Protein AF-G1P678-F1 (afdb_monomer)

Sequence (84 aa):
ECSKRANNGKFTLRDLLVVPMQRVLKYHLLLQELVKHTTDPTEKANLKLALDAMKDLAQYVNEVKRDNETLREIRQFQLSIENL

Mean predicted aligned error: 9.05 Å

Structure (mmCIF, N/CA/C/O backbone):
data_AF-G1P678-F1
#
_entry.id   AF-G1P678-F1
#
loop_
_atom_site.group_PDB
_atom_site.id
_atom_site.type_symbol
_atom_site.label_atom_id
_atom_site.label_alt_id
_atom_site.label_comp_id
_atom_site.label_asym_id
_atom_site.label_entity_id
_atom_site.label_seq_id
_atom_site.pdbx_PDB_ins_code
_atom_site.Cartn_x
_atom_site.Cartn_y
_atom_site.Cartn_z
_atom_site.occupancy
_atom_site.B_iso_or_equiv
_atom_site.auth_seq_id
_atom_site.auth_comp_id
_atom_site.auth_asym_id
_atom_site.auth_atom_id
_atom_site.pdbx_PDB_model_num
ATOM 1 N N . GLU A 1 1 ? -2.344 -28.183 -15.296 1.00 54.44 1 GLU A N 1
ATOM 2 C CA . GLU A 1 1 ? -2.613 -29.073 -14.140 1.00 54.44 1 GLU A CA 1
ATOM 3 C C . GLU A 1 1 ? -2.476 -28.407 -12.767 1.00 54.44 1 GLU A C 1
ATOM 5 O O . GLU A 1 1 ? -3.344 -28.636 -11.932 1.00 54.44 1 GLU A O 1
ATOM 10 N N . CYS A 1 2 ? -1.481 -27.542 -12.515 1.00 57.78 2 CYS A N 1
ATOM 11 C CA . CYS A 1 2 ? -1.269 -26.943 -11.181 1.00 57.78 2 CYS A CA 1
ATOM 12 C C . CYS A 1 2 ? -2.448 -26.108 -10.624 1.00 57.78 2 CYS A C 1
ATOM 14 O O . CYS A 1 2 ? -2.778 -26.240 -9.451 1.00 57.78 2 CYS A O 1
ATOM 16 N N . SER A 1 3 ? -3.143 -25.310 -11.447 1.00 55.38 3 SER A N 1
ATOM 17 C CA . SER A 1 3 ? -4.292 -24.482 -11.001 1.00 55.38 3 SER A CA 1
ATOM 18 C C . SER A 1 3 ? -5.500 -25.308 -10.511 1.00 55.38 3 SER A C 1
ATOM 20 O O . SER A 1 3 ? -6.185 -24.907 -9.568 1.00 55.38 3 SER A O 1
ATOM 22 N N . LYS A 1 4 ? -5.734 -26.501 -11.084 1.00 57.56 4 LYS A N 1
ATOM 23 C CA . LYS A 1 4 ? -6.828 -27.396 -10.664 1.00 57.56 4 LYS A CA 1
ATOM 24 C C . LYS A 1 4 ? -6.551 -28.060 -9.313 1.00 57.56 4 LYS A C 1
ATOM 26 O O . LYS A 1 4 ? -7.479 -28.206 -8.529 1.00 57.56 4 LYS A O 1
ATOM 31 N N . ARG A 1 5 ? -5.291 -28.417 -9.031 1.00 62.19 5 ARG A N 1
ATOM 32 C CA . ARG A 1 5 ? -4.879 -29.047 -7.762 1.00 62.19 5 ARG A CA 1
ATOM 33 C C . ARG A 1 5 ? -4.818 -28.068 -6.588 1.00 62.19 5 ARG A C 1
ATOM 35 O O . ARG A 1 5 ? -5.105 -28.468 -5.470 1.00 62.19 5 ARG A O 1
ATOM 42 N N . ALA A 1 6 ? -4.449 -26.810 -6.832 1.00 62.38 6 ALA A N 1
ATOM 43 C CA . ALA A 1 6 ? -4.230 -25.838 -5.759 1.00 62.38 6 ALA A CA 1
ATOM 44 C C . ALA A 1 6 ? -5.489 -25.057 -5.336 1.00 62.38 6 ALA A C 1
ATOM 46 O O . ALA A 1 6 ? -5.535 -24.564 -4.215 1.00 62.38 6 ALA A O 1
ATOM 47 N N . ASN A 1 7 ? -6.487 -24.887 -6.217 1.00 64.81 7 ASN A N 1
ATOM 48 C CA . ASN A 1 7 ? -7.615 -23.985 -5.930 1.00 64.81 7 ASN A CA 1
ATOM 49 C C . ASN A 1 7 ? -8.947 -24.393 -6.594 1.00 64.81 7 ASN A C 1
ATOM 51 O O . ASN A 1 7 ? -9.772 -23.537 -6.921 1.00 64.81 7 ASN A O 1
ATOM 55 N N . ASN A 1 8 ? -9.140 -25.687 -6.887 1.00 66.69 8 ASN A N 1
ATOM 56 C CA . ASN A 1 8 ? -10.314 -26.231 -7.597 1.00 66.69 8 ASN A CA 1
ATOM 57 C C . ASN A 1 8 ? -10.663 -25.511 -8.920 1.00 66.69 8 ASN A C 1
ATOM 59 O O . ASN A 1 8 ? -11.807 -25.542 -9.366 1.00 66.69 8 ASN A O 1
ATOM 63 N N . GLY A 1 9 ? -9.698 -24.838 -9.557 1.00 63.78 9 GLY A N 1
ATOM 64 C CA . GLY A 1 9 ? -9.937 -24.051 -10.770 1.00 63.78 9 GLY A CA 1
ATOM 65 C C . GLY A 1 9 ? -10.778 -22.779 -10.576 1.00 63.78 9 GLY A C 1
ATOM 66 O O . GLY A 1 9 ? -11.174 -22.187 -11.574 1.00 63.78 9 GLY A O 1
ATOM 67 N N . LYS A 1 10 ? -11.040 -22.334 -9.334 1.00 71.31 10 LYS A N 1
ATOM 68 C CA . LYS A 1 10 ? -11.823 -21.111 -9.056 1.00 71.31 10 LYS A CA 1
ATOM 69 C C . LYS A 1 10 ? -11.113 -19.812 -9.442 1.00 71.31 10 LYS A C 1
ATOM 71 O O . LYS A 1 10 ? -11.781 -18.822 -9.708 1.00 71.31 10 LYS A O 1
ATOM 76 N N . PHE A 1 11 ? -9.783 -19.814 -9.455 1.00 71.38 11 PHE A N 1
ATOM 77 C CA . PHE A 1 11 ? -8.967 -18.650 -9.790 1.00 71.38 11 PHE A CA 1
ATOM 78 C C . PHE A 1 11 ? -7.868 -19.056 -10.767 1.00 71.38 11 PHE A C 1
ATOM 80 O O . PHE A 1 11 ? -7.181 -20.069 -10.573 1.00 71.38 11 PHE A O 1
ATOM 87 N N . THR A 1 12 ? -7.701 -18.267 -11.825 1.00 76.56 12 THR A N 1
ATOM 88 C CA . THR A 1 12 ? -6.585 -18.425 -12.755 1.00 76.56 12 THR A CA 1
ATOM 89 C C . THR A 1 12 ? -5.286 -17.967 -12.091 1.00 76.56 12 THR A C 1
ATOM 91 O O . THR A 1 12 ? -5.288 -17.229 -11.105 1.00 76.56 12 THR A O 1
A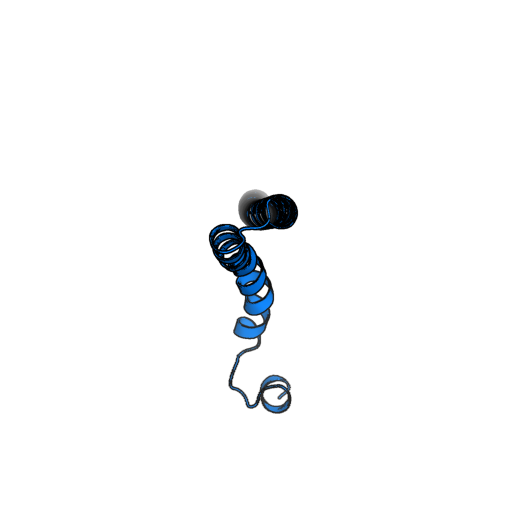TOM 94 N N . LEU A 1 13 ? -4.138 -18.383 -12.636 1.00 68.25 13 LEU A N 1
ATOM 95 C CA . LEU A 1 13 ? -2.837 -17.901 -12.160 1.00 68.25 13 LEU A CA 1
ATOM 96 C C . LEU A 1 13 ? -2.753 -16.369 -12.234 1.00 68.25 13 LEU A C 1
ATOM 98 O O . LEU A 1 13 ? -2.210 -15.741 -11.334 1.00 68.25 13 LEU A O 1
ATOM 102 N N . ARG A 1 14 ? -3.346 -15.774 -13.276 1.00 70.25 14 ARG A N 1
ATOM 103 C CA . ARG A 1 14 ? -3.428 -14.324 -13.427 1.00 70.25 14 ARG A CA 1
ATOM 104 C C . ARG A 1 14 ? -4.171 -13.693 -12.257 1.00 70.25 14 ARG A C 1
ATOM 106 O O . ARG A 1 14 ? -3.640 -12.754 -11.684 1.00 70.25 14 ARG A O 1
ATOM 113 N N . ASP A 1 15 ? -5.318 -14.247 -11.866 1.00 71.06 15 ASP A N 1
ATOM 114 C CA . ASP A 1 15 ? -6.112 -13.748 -10.735 1.00 71.06 15 ASP A CA 1
ATOM 115 C C . ASP A 1 15 ? -5.312 -13.796 -9.431 1.00 71.06 15 ASP A C 1
ATOM 117 O O . ASP A 1 15 ? -5.264 -12.815 -8.694 1.00 71.06 15 ASP A O 1
ATOM 121 N N . LEU A 1 16 ? -4.606 -14.903 -9.185 1.00 68.75 16 LEU A N 1
ATOM 122 C CA . LEU A 1 16 ? -3.760 -15.072 -8.002 1.00 68.75 16 LEU A CA 1
ATOM 123 C C . LEU A 1 16 ? -2.593 -14.078 -7.956 1.00 68.75 16 LEU A C 1
ATOM 125 O O . LEU A 1 16 ? -2.234 -13.619 -6.875 1.00 68.75 16 LEU A O 1
ATOM 129 N N . LEU A 1 17 ? -2.030 -13.708 -9.109 1.00 72.50 17 LEU A N 1
ATOM 130 C CA . LEU A 1 17 ? -0.953 -12.718 -9.198 1.00 72.50 17 LEU A CA 1
ATOM 131 C C . LEU A 1 17 ? -1.436 -11.285 -8.910 1.00 72.50 17 LEU A C 1
ATOM 133 O O . LEU A 1 17 ? -0.630 -10.455 -8.495 1.00 72.50 17 LEU A O 1
ATOM 137 N N . VAL A 1 18 ? -2.733 -10.986 -9.072 1.00 68.94 18 VAL A N 1
ATOM 138 C CA . VAL A 1 18 ? -3.297 -9.661 -8.742 1.00 68.94 18 VAL A CA 1
ATOM 139 C C . VAL A 1 18 ? -3.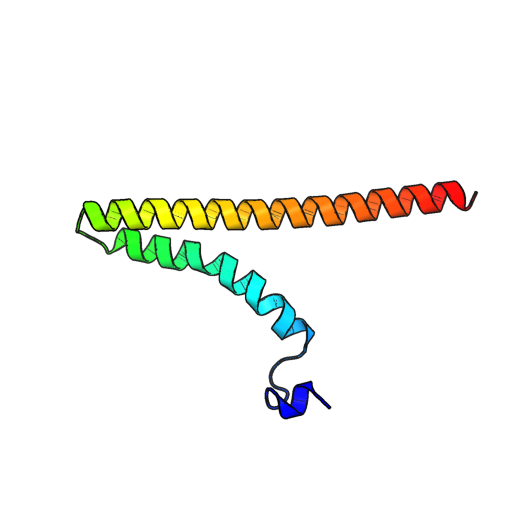672 -9.532 -7.261 1.00 68.94 18 VAL A C 1
ATOM 141 O O . VAL A 1 18 ? -3.709 -8.418 -6.739 1.00 68.94 18 VAL A O 1
ATOM 144 N N . VAL A 1 19 ? -3.928 -10.643 -6.556 1.00 70.81 19 VAL A N 1
ATOM 145 C CA . VAL A 1 19 ? -4.384 -10.647 -5.149 1.00 70.81 19 VAL A CA 1
ATOM 146 C C . VAL A 1 19 ? -3.445 -9.889 -4.194 1.00 70.81 19 VAL A C 1
ATOM 148 O O . VAL A 1 19 ? -3.956 -9.103 -3.393 1.00 70.81 19 VAL A O 1
ATOM 151 N N . PRO A 1 20 ? -2.105 -10.045 -4.245 1.00 69.81 20 PRO A N 1
ATOM 152 C CA . PRO A 1 20 ? -1.202 -9.295 -3.370 1.00 69.81 20 PRO A CA 1
ATOM 153 C C . PRO A 1 20 ? -1.313 -7.780 -3.574 1.00 69.81 20 PRO A C 1
ATOM 155 O O . PRO A 1 20 ? -1.416 -7.036 -2.600 1.00 69.81 20 PRO A O 1
ATOM 158 N N . MET A 1 21 ? -1.394 -7.331 -4.832 1.00 69.69 21 MET A N 1
ATOM 159 C CA . MET A 1 21 ? -1.581 -5.917 -5.175 1.00 69.69 21 MET A CA 1
ATOM 160 C C . MET A 1 21 ? -2.955 -5.411 -4.705 1.00 69.69 21 MET A C 1
ATOM 162 O O . MET A 1 21 ? -3.045 -4.370 -4.059 1.00 69.69 21 MET A O 1
ATOM 166 N N . GLN A 1 22 ? -4.026 -6.177 -4.938 1.00 68.94 22 GLN A N 1
ATOM 167 C CA . GLN A 1 22 ? -5.378 -5.833 -4.480 1.00 68.94 22 GLN A CA 1
ATOM 168 C C . GLN A 1 22 ? -5.495 -5.748 -2.954 1.00 68.94 22 GLN A C 1
ATOM 170 O O . GLN A 1 22 ? -6.327 -5.001 -2.443 1.00 68.94 22 GLN A O 1
ATOM 175 N N . ARG A 1 23 ? -4.704 -6.531 -2.215 1.00 75.00 23 ARG A N 1
ATOM 176 C CA . ARG A 1 23 ? -4.739 -6.571 -0.751 1.00 75.00 23 ARG A CA 1
ATOM 177 C C . ARG A 1 23 ? -4.028 -5.369 -0.130 1.00 75.00 23 ARG A C 1
ATOM 179 O O . ARG A 1 23 ? -4.566 -4.778 0.802 1.00 75.00 23 ARG A O 1
ATOM 186 N N . VAL A 1 24 ? -2.887 -4.964 -0.690 1.00 74.12 24 VAL A N 1
A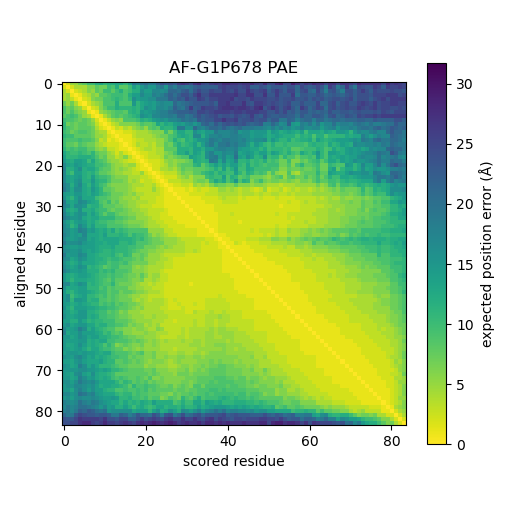TOM 187 C CA . VAL A 1 24 ? -2.146 -3.760 -0.269 1.00 74.12 24 VAL A CA 1
ATOM 188 C C . VAL A 1 24 ? -3.010 -2.498 -0.399 1.00 74.12 24 VAL A C 1
ATOM 190 O O . VAL A 1 24 ? -3.076 -1.704 0.534 1.00 74.12 24 VAL A O 1
ATOM 193 N N . LEU A 1 25 ? -3.780 -2.377 -1.486 1.00 73.81 25 LEU A N 1
ATOM 194 C CA . LEU A 1 25 ? -4.687 -1.244 -1.733 1.00 73.81 25 LEU A CA 1
ATOM 195 C C . LEU A 1 25 ? -5.972 -1.251 -0.880 1.00 73.81 25 LEU A C 1
ATOM 197 O O . LEU A 1 25 ? -6.803 -0.359 -0.998 1.00 73.81 25 LEU A O 1
ATOM 201 N N . LYS A 1 26 ? -6.205 -2.266 -0.043 1.00 81.25 26 LYS A N 1
ATOM 202 C CA . LYS A 1 26 ? -7.391 -2.317 0.833 1.00 81.25 26 LYS A CA 1
ATOM 203 C C . LYS A 1 26 ? -7.069 -1.994 2.286 1.00 81.25 26 LYS A C 1
ATOM 205 O O . LYS A 1 26 ? -7.970 -1.592 3.021 1.00 81.25 26 LYS A O 1
ATOM 210 N N . TYR A 1 27 ? -5.811 -2.123 2.710 1.00 85.12 27 TYR A N 1
ATOM 211 C CA . TYR A 1 27 ? -5.436 -1.887 4.105 1.00 85.12 27 TYR A CA 1
ATOM 212 C C . TYR A 1 27 ? -5.651 -0.442 4.541 1.00 85.12 27 TYR A C 1
ATOM 214 O O . TYR A 1 27 ? -6.145 -0.223 5.642 1.00 85.12 27 TYR A O 1
ATOM 222 N N . HIS A 1 28 ? -5.390 0.537 3.672 1.00 82.88 28 HIS A N 1
ATOM 223 C CA . HIS A 1 28 ? -5.668 1.933 4.005 1.00 82.88 28 HIS A CA 1
ATOM 224 C C . HIS A 1 28 ? -7.170 2.197 4.224 1.00 82.88 28 HIS A C 1
ATOM 226 O O . HIS A 1 28 ? -7.518 2.980 5.099 1.00 82.88 28 HIS A O 1
ATOM 232 N N . LEU A 1 29 ? -8.077 1.522 3.502 1.00 88.62 29 LEU A N 1
ATOM 233 C CA . LEU A 1 29 ? -9.527 1.673 3.706 1.00 88.62 29 LEU A CA 1
ATOM 234 C C . LEU A 1 29 ? -9.968 1.086 5.050 1.00 88.62 29 LEU A C 1
ATOM 236 O O . LEU A 1 29 ? -10.722 1.715 5.787 1.00 88.62 29 LEU A O 1
ATOM 240 N N . LEU A 1 30 ? -9.459 -0.101 5.388 1.00 88.50 30 LEU A N 1
ATOM 241 C CA . LEU A 1 30 ? -9.754 -0.758 6.664 1.00 88.50 30 LEU A CA 1
ATOM 242 C C . LEU A 1 30 ? -9.203 0.043 7.850 1.00 88.50 30 LEU A C 1
ATOM 244 O O . LEU A 1 30 ? -9.910 0.252 8.832 1.00 88.50 30 LEU A O 1
ATOM 248 N N . LEU A 1 31 ? -7.966 0.537 7.742 1.00 90.44 31 LEU A N 1
ATOM 249 C CA . LEU A 1 31 ? -7.347 1.385 8.763 1.00 90.44 31 LEU A CA 1
ATOM 250 C C . LEU A 1 31 ? -8.076 2.720 8.907 1.00 90.44 31 LEU A C 1
ATOM 252 O O . LEU A 1 31 ? -8.286 3.179 10.024 1.00 90.44 31 LEU A O 1
ATOM 256 N N . GLN A 1 32 ? -8.518 3.327 7.803 1.00 91.88 32 GLN A N 1
ATOM 257 C CA . GLN A 1 32 ? -9.315 4.550 7.849 1.00 91.88 32 GLN A CA 1
ATOM 258 C C . GLN A 1 32 ? -10.627 4.334 8.609 1.00 91.88 32 GLN A C 1
ATOM 260 O O . GLN A 1 32 ? -11.025 5.196 9.393 1.00 91.88 32 GLN A O 1
ATOM 265 N N . GLU A 1 33 ? -11.284 3.191 8.407 1.00 92.88 33 GLU A N 1
ATOM 266 C CA . GLU A 1 33 ? -12.520 2.867 9.114 1.00 92.88 33 GLU A CA 1
ATOM 267 C C . GLU A 1 33 ? -12.285 2.573 10.601 1.00 92.88 33 GLU A C 1
ATOM 269 O O . GLU A 1 33 ? -13.054 3.034 11.446 1.00 92.88 33 GLU A O 1
ATOM 274 N N . LEU A 1 34 ? -11.180 1.901 10.937 1.00 91.31 34 LEU A N 1
ATOM 275 C CA . LEU A 1 34 ? -10.741 1.695 12.321 1.00 91.31 34 LEU A CA 1
ATOM 276 C C . LEU A 1 34 ? -10.474 3.029 13.037 1.00 91.31 34 LEU A C 1
ATOM 278 O O . LEU A 1 34 ? -11.020 3.264 14.110 1.00 91.31 34 LEU A O 1
ATOM 282 N N . VAL A 1 35 ? -9.727 3.955 12.418 1.00 93.56 35 VAL A N 1
ATOM 283 C CA . VAL A 1 35 ? -9.425 5.285 12.991 1.00 93.56 35 VAL A CA 1
ATOM 284 C C . VAL A 1 35 ? -10.694 6.071 13.350 1.00 93.56 35 VAL A C 1
ATOM 286 O O . VAL A 1 35 ? -10.693 6.824 14.330 1.00 93.56 35 VAL A O 1
ATOM 289 N N . LYS A 1 36 ? -11.773 5.936 12.565 1.00 93.94 36 LYS A N 1
ATOM 290 C CA . LYS A 1 36 ? -13.053 6.613 12.840 1.00 93.94 36 LYS A CA 1
ATOM 291 C C . LYS A 1 36 ? -13.729 6.086 14.105 1.00 93.94 36 LYS A C 1
ATOM 293 O O . LYS A 1 36 ? -14.320 6.881 14.831 1.00 93.94 36 LYS A O 1
ATOM 298 N N . HIS A 1 37 ? -13.626 4.783 14.359 1.00 94.44 37 HIS A N 1
ATOM 299 C CA . HIS A 1 37 ? -14.313 4.104 15.459 1.00 94.44 37 HIS A CA 1
ATOM 300 C C . HIS A 1 37 ? -13.479 4.007 16.744 1.00 94.44 37 HIS A C 1
ATOM 302 O O . HIS A 1 37 ? -14.030 3.722 17.805 1.00 94.44 37 HIS A O 1
ATOM 308 N N . THR A 1 38 ? -12.175 4.283 16.687 1.00 93.94 38 THR A N 1
ATOM 309 C CA . THR A 1 38 ? -11.316 4.325 17.876 1.00 93.94 38 THR A CA 1
ATOM 310 C C . THR A 1 38 ? -11.485 5.638 18.645 1.00 93.94 38 THR A C 1
ATOM 312 O O . THR A 1 38 ? -11.286 6.736 18.108 1.00 93.94 38 THR A O 1
ATOM 315 N N . THR A 1 39 ? -11.838 5.514 19.927 1.00 94.00 39 THR A N 1
ATOM 316 C CA . THR A 1 39 ? -12.023 6.627 20.872 1.00 94.00 39 THR A CA 1
ATOM 317 C C . THR A 1 39 ? -10.774 6.918 21.698 1.00 94.00 39 THR A C 1
ATOM 319 O O . THR A 1 39 ? -10.548 8.078 22.039 1.00 94.00 39 THR A O 1
ATOM 322 N N . ASP A 1 40 ? -9.949 5.902 21.976 1.00 97.12 40 ASP A N 1
ATOM 323 C CA . ASP A 1 40 ? -8.686 6.072 22.694 1.00 97.12 40 ASP A CA 1
ATOM 324 C C . ASP A 1 40 ? -7.698 6.929 21.871 1.00 97.12 40 ASP A C 1
ATOM 326 O O . ASP A 1 40 ? -7.391 6.580 20.724 1.00 97.12 40 ASP A O 1
ATOM 330 N N . PRO A 1 41 ? -7.198 8.059 22.409 1.00 93.44 41 PRO A N 1
ATOM 331 C CA . PRO A 1 41 ? -6.317 8.961 21.669 1.00 93.44 41 PRO A CA 1
ATOM 332 C C . PRO A 1 41 ? -4.980 8.339 21.252 1.00 93.44 41 PRO A C 1
ATOM 334 O O . PRO A 1 41 ? -4.472 8.669 20.178 1.00 93.44 41 PRO A O 1
ATOM 337 N N . THR A 1 42 ? -4.420 7.449 22.074 1.00 95.69 42 THR A N 1
ATOM 338 C CA . THR A 1 42 ? -3.113 6.819 21.836 1.00 95.69 42 THR A CA 1
ATOM 339 C C . THR A 1 42 ? -3.219 5.797 20.710 1.00 95.69 42 THR A C 1
ATOM 341 O O . THR A 1 42 ? -2.490 5.875 19.721 1.00 95.69 42 THR A O 1
ATOM 344 N N . GLU A 1 43 ? -4.199 4.901 20.794 1.00 93.00 43 GLU A N 1
ATOM 345 C CA . GLU A 1 43 ? -4.525 3.938 19.742 1.00 93.00 43 GLU A CA 1
ATOM 346 C C . GLU A 1 43 ? -4.890 4.649 18.437 1.00 93.00 43 GLU A C 1
ATOM 348 O O . GLU A 1 43 ? -4.432 4.276 17.357 1.00 93.00 43 GLU A O 1
ATOM 353 N N . LYS A 1 44 ? -5.658 5.742 18.514 1.00 95.00 44 LYS A N 1
ATOM 354 C CA . LYS A 1 44 ? -6.009 6.538 17.334 1.00 95.00 44 LYS A CA 1
ATOM 355 C C . LYS A 1 44 ? -4.785 7.171 16.672 1.00 95.00 44 LYS A C 1
ATOM 357 O O . LYS A 1 44 ? -4.749 7.253 15.444 1.00 95.00 44 LYS A O 1
ATOM 362 N N . ALA A 1 45 ? -3.796 7.622 17.444 1.00 95.19 45 ALA A N 1
ATOM 363 C CA . ALA A 1 45 ? -2.539 8.137 16.905 1.00 95.19 45 ALA A CA 1
ATOM 364 C C . ALA A 1 45 ? -1.728 7.028 16.211 1.00 95.19 45 ALA A C 1
ATOM 366 O O . ALA A 1 45 ? -1.290 7.217 15.075 1.00 95.19 45 ALA A O 1
ATOM 367 N N . ASN A 1 46 ? -1.622 5.850 16.831 1.00 95.12 46 ASN A N 1
ATOM 368 C CA . ASN A 1 46 ? -0.951 4.687 16.242 1.00 95.12 46 ASN A CA 1
ATOM 369 C C . ASN A 1 46 ? -1.619 4.235 14.933 1.00 95.12 46 ASN A C 1
ATOM 371 O O . ASN A 1 46 ? -0.946 3.991 13.932 1.00 95.12 46 ASN A O 1
ATOM 375 N N . LEU A 1 47 ? -2.953 4.189 14.903 1.00 94.56 47 LEU A N 1
ATOM 376 C CA . LEU A 1 47 ? -3.715 3.829 13.707 1.00 94.56 47 LEU A CA 1
ATOM 377 C C . LEU A 1 47 ? -3.575 4.863 12.582 1.00 94.56 47 LEU A C 1
ATOM 379 O O . LEU A 1 47 ? -3.557 4.484 11.413 1.00 94.56 47 LEU A O 1
ATOM 383 N N . LYS A 1 48 ? -3.442 6.157 12.907 1.00 94.69 48 LYS A N 1
ATOM 384 C CA . LYS A 1 48 ? -3.144 7.199 11.910 1.00 94.69 48 LYS A CA 1
ATOM 385 C C . LYS A 1 48 ? -1.757 7.015 11.295 1.00 94.69 48 LYS A C 1
ATOM 387 O O . LYS A 1 48 ? -1.648 7.061 10.076 1.00 94.69 48 LYS A O 1
ATOM 392 N N . LEU A 1 49 ? -0.738 6.725 12.107 1.00 95.50 49 LEU A N 1
ATOM 393 C CA . LEU A 1 49 ? 0.608 6.421 11.606 1.00 95.50 49 LEU A CA 1
ATOM 394 C C . LEU A 1 49 ? 0.599 5.205 10.670 1.00 95.50 49 LEU A C 1
ATOM 396 O O . LEU A 1 49 ? 1.169 5.252 9.582 1.00 95.50 49 LEU A O 1
ATOM 400 N N . ALA A 1 50 ? -0.097 4.1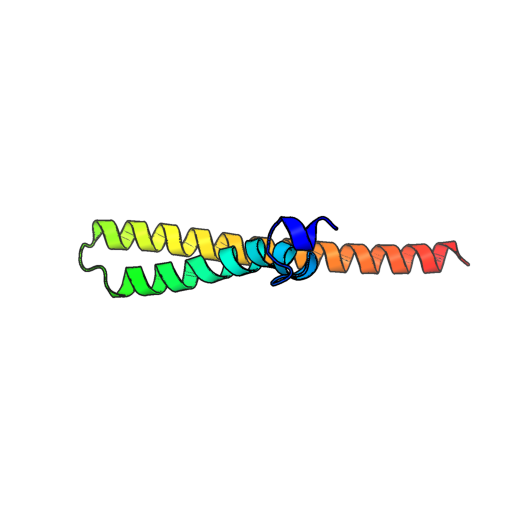33 11.056 1.00 93.12 50 ALA A N 1
ATOM 401 C CA . ALA A 1 50 ? -0.248 2.953 10.209 1.00 93.12 50 ALA A CA 1
ATOM 402 C C . ALA A 1 50 ? -0.999 3.265 8.902 1.00 93.12 50 ALA A C 1
ATOM 404 O O . ALA A 1 50 ? -0.635 2.759 7.839 1.00 93.12 50 ALA A O 1
ATOM 405 N N . LEU A 1 51 ? -2.045 4.097 8.966 1.00 93.12 51 LEU A N 1
ATOM 406 C CA . LEU A 1 51 ? -2.804 4.533 7.796 1.00 93.12 51 LEU A CA 1
ATOM 407 C C . LEU A 1 51 ? -1.925 5.308 6.812 1.00 93.12 51 LEU A C 1
ATOM 409 O O . LEU A 1 51 ? -1.992 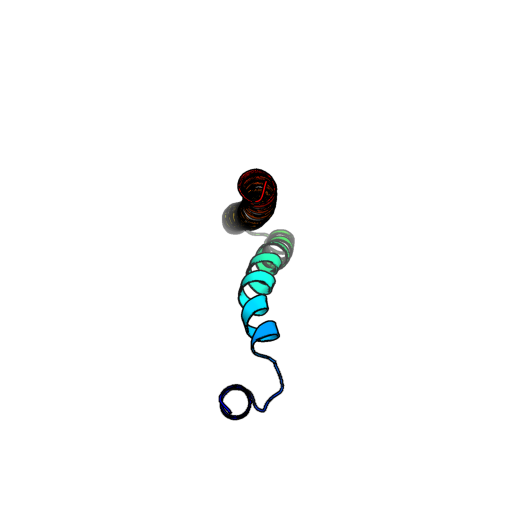5.043 5.612 1.00 93.12 51 LEU A O 1
ATOM 413 N N . ASP A 1 52 ? -1.116 6.240 7.305 1.00 93.75 52 ASP A N 1
ATOM 414 C CA . ASP A 1 52 ? -0.238 7.046 6.461 1.00 93.75 52 ASP A CA 1
ATOM 415 C C . ASP A 1 52 ? 0.854 6.178 5.822 1.00 93.75 52 ASP A C 1
ATOM 417 O O . ASP A 1 52 ? 0.998 6.197 4.602 1.00 93.75 52 ASP A O 1
ATOM 421 N N . ALA A 1 53 ? 1.477 5.268 6.578 1.00 92.19 53 ALA A N 1
ATOM 422 C CA . ALA A 1 53 ? 2.425 4.300 6.018 1.00 92.19 53 ALA A CA 1
ATOM 423 C C . ALA A 1 53 ? 1.808 3.413 4.913 1.00 92.19 53 ALA A C 1
ATOM 425 O O . ALA A 1 53 ? 2.462 3.095 3.917 1.00 92.19 53 ALA A O 1
ATOM 426 N N . MET A 1 54 ? 0.538 3.007 5.050 1.00 91.38 54 MET A N 1
ATOM 427 C CA . MET A 1 54 ? -0.153 2.234 4.006 1.00 91.38 54 MET A CA 1
ATOM 428 C C . MET A 1 54 ? -0.492 3.070 2.766 1.00 91.38 54 MET A C 1
ATOM 430 O O . MET A 1 54 ? -0.517 2.524 1.660 1.00 91.38 54 MET A O 1
ATOM 434 N N . LYS A 1 55 ? -0.752 4.374 2.920 1.00 89.19 55 LYS A N 1
ATOM 435 C CA . LYS A 1 55 ? -0.928 5.285 1.779 1.00 89.19 55 LYS A CA 1
ATOM 436 C C . LYS A 1 55 ? 0.387 5.500 1.039 1.00 89.19 55 LYS A C 1
ATOM 438 O O . LYS A 1 55 ? 0.391 5.408 -0.186 1.00 89.19 55 LYS A O 1
ATOM 443 N N . ASP A 1 56 ? 1.481 5.697 1.769 1.00 90.88 56 ASP A N 1
ATOM 444 C CA . ASP A 1 56 ? 2.817 5.849 1.190 1.00 90.88 56 ASP A CA 1
ATOM 445 C C . ASP A 1 56 ? 3.209 4.602 0.392 1.00 90.88 56 ASP A C 1
ATOM 447 O O . ASP A 1 56 ? 3.662 4.699 -0.749 1.00 90.88 56 ASP A O 1
ATOM 451 N N . LEU A 1 57 ? 2.943 3.411 0.940 1.00 89.00 57 LEU A N 1
ATOM 452 C CA . LEU A 1 57 ? 3.156 2.150 0.230 1.00 89.00 57 LEU A CA 1
ATOM 453 C C . LEU A 1 57 ? 2.325 2.064 -1.060 1.00 89.00 57 LEU A C 1
ATOM 455 O O . LEU A 1 57 ? 2.840 1.647 -2.098 1.00 89.00 57 LEU A O 1
ATOM 459 N N . ALA A 1 58 ? 1.048 2.455 -1.015 1.00 85.25 58 ALA A N 1
ATOM 460 C CA . ALA A 1 58 ? 0.188 2.458 -2.196 1.00 85.25 58 ALA A CA 1
ATOM 461 C C . ALA A 1 58 ? 0.704 3.424 -3.275 1.00 85.25 58 ALA A C 1
ATOM 463 O O . ALA A 1 58 ? 0.725 3.075 -4.457 1.00 85.25 58 ALA A O 1
ATOM 464 N N . GLN A 1 59 ? 1.164 4.611 -2.873 1.00 87.44 59 GLN A N 1
ATOM 465 C CA . GLN A 1 59 ? 1.767 5.579 -3.782 1.00 87.44 59 GLN A CA 1
ATOM 466 C C . GLN A 1 59 ? 3.064 5.037 -4.391 1.00 87.44 59 GLN A C 1
ATOM 468 O O . GLN A 1 59 ? 3.216 5.067 -5.609 1.00 87.44 59 GLN A O 1
ATOM 473 N N . TYR A 1 60 ? 3.952 4.462 -3.580 1.00 89.50 60 TYR A N 1
ATOM 474 C CA . TYR A 1 60 ? 5.196 3.861 -4.056 1.00 89.50 60 TYR A CA 1
ATOM 475 C C . TYR A 1 60 ? 4.953 2.768 -5.106 1.00 89.50 60 TYR A C 1
ATOM 477 O O . TYR A 1 60 ? 5.592 2.760 -6.156 1.00 89.50 60 TYR A O 1
ATOM 485 N N . VAL A 1 61 ? 3.987 1.874 -4.873 1.00 86.69 61 VAL A N 1
ATOM 486 C CA . VAL A 1 61 ? 3.617 0.832 -5.846 1.00 86.69 61 VAL A CA 1
ATOM 487 C C . VAL A 1 61 ? 3.138 1.441 -7.169 1.00 86.69 61 VAL A C 1
ATOM 489 O O . VAL A 1 61 ? 3.491 0.934 -8.237 1.00 86.69 61 VAL A O 1
ATOM 492 N N . ASN A 1 62 ? 2.359 2.525 -7.116 1.00 86.12 62 ASN A N 1
ATOM 493 C CA . ASN A 1 62 ? 1.904 3.225 -8.319 1.00 86.12 62 ASN A CA 1
ATOM 494 C C . ASN A 1 62 ? 3.069 3.857 -9.090 1.00 86.12 62 ASN A C 1
ATOM 496 O O . ASN A 1 62 ? 3.100 3.751 -10.316 1.00 86.12 62 ASN A O 1
ATOM 500 N N . GLU A 1 63 ? 4.035 4.462 -8.397 1.00 90.62 63 GLU A N 1
ATOM 501 C CA . GLU A 1 63 ? 5.221 5.039 -9.040 1.00 90.62 63 GLU A CA 1
ATOM 502 C C . GLU A 1 63 ? 6.099 3.962 -9.681 1.00 90.62 63 GLU A C 1
ATOM 504 O O . GLU A 1 63 ? 6.401 4.050 -10.866 1.00 90.62 63 GLU A O 1
ATOM 509 N N . VAL A 1 64 ? 6.395 2.865 -8.977 1.00 90.62 64 VAL A N 1
ATOM 510 C CA . VAL A 1 64 ? 7.182 1.755 -9.548 1.00 90.62 64 VAL A CA 1
ATOM 511 C C . VAL A 1 64 ? 6.510 1.168 -10.793 1.00 90.62 64 VAL A C 1
ATOM 513 O O . VAL A 1 64 ? 7.187 0.790 -11.756 1.00 90.62 64 VAL A O 1
ATOM 516 N N . LYS A 1 65 ? 5.174 1.078 -10.804 1.00 87.06 65 LYS A N 1
ATOM 517 C CA . LYS A 1 65 ? 4.425 0.650 -11.991 1.00 87.06 65 LYS A CA 1
ATOM 518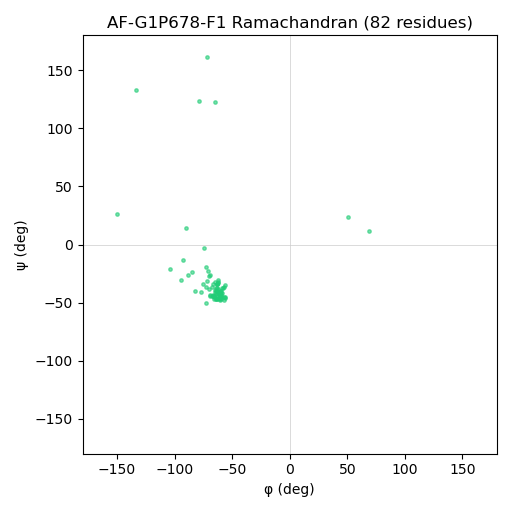 C C . LYS A 1 65 ? 4.614 1.638 -13.148 1.00 87.06 65 LYS A C 1
ATOM 520 O O . LYS A 1 65 ? 4.913 1.197 -14.257 1.00 87.06 65 LYS A O 1
ATOM 525 N N . ARG A 1 66 ? 4.481 2.940 -12.881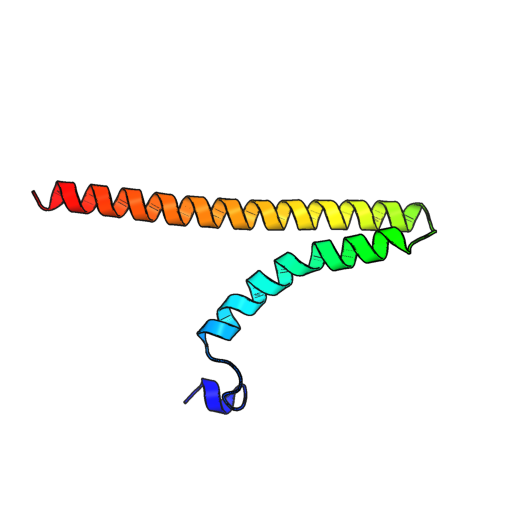 1.00 91.69 66 ARG A N 1
ATOM 526 C CA . ARG A 1 66 ? 4.654 4.015 -13.868 1.00 91.69 66 ARG A CA 1
ATOM 527 C C . ARG A 1 66 ? 6.063 4.018 -14.461 1.00 91.69 66 ARG A C 1
ATOM 529 O O . ARG A 1 66 ? 6.217 4.092 -15.679 1.00 91.69 66 ARG A O 1
ATOM 536 N N . ASP A 1 67 ? 7.082 3.848 -13.625 1.00 94.56 67 ASP A N 1
ATOM 537 C CA . ASP A 1 67 ? 8.479 3.752 -14.054 1.00 94.56 67 ASP A CA 1
ATOM 538 C C . ASP A 1 67 ? 8.701 2.536 -14.960 1.00 94.56 67 ASP A C 1
ATOM 540 O O . ASP A 1 67 ? 9.355 2.629 -15.998 1.00 94.56 67 ASP A O 1
ATOM 544 N N . ASN A 1 68 ? 8.110 1.387 -14.618 1.00 93.69 68 ASN A N 1
ATOM 545 C CA . ASN A 1 68 ? 8.191 0.185 -15.449 1.00 93.69 68 ASN A CA 1
ATOM 546 C C . ASN A 1 68 ? 7.511 0.357 -16.815 1.00 93.69 68 ASN A C 1
ATOM 548 O O . ASN A 1 68 ? 8.029 -0.141 -17.819 1.00 93.69 68 ASN A O 1
ATOM 552 N N . GLU A 1 69 ? 6.362 1.032 -16.860 1.00 94.31 69 GLU A N 1
ATOM 553 C CA . GLU A 1 69 ? 5.659 1.373 -18.103 1.00 94.31 69 GLU A CA 1
ATOM 554 C C . GLU A 1 69 ? 6.507 2.331 -18.955 1.00 94.31 69 GLU A C 1
ATOM 556 O O . GLU A 1 69 ? 6.780 2.034 -20.118 1.00 94.31 69 GLU A O 1
ATOM 561 N N . THR A 1 70 ? 7.065 3.375 -18.342 1.00 94.38 70 THR A N 1
ATOM 562 C CA . THR A 1 70 ? 7.945 4.356 -19.002 1.00 94.38 70 THR A CA 1
ATOM 563 C C . THR A 1 70 ? 9.205 3.693 -19.573 1.00 94.38 70 THR A C 1
ATOM 565 O O . THR A 1 70 ? 9.557 3.882 -20.736 1.00 94.38 70 THR A O 1
ATOM 568 N N . LEU A 1 71 ? 9.870 2.828 -18.799 1.00 95.75 71 LEU A N 1
ATOM 569 C CA . LEU A 1 71 ? 11.039 2.071 -19.261 1.00 95.75 71 LEU A CA 1
ATOM 570 C C . LEU A 1 71 ? 10.711 1.129 -20.423 1.00 95.75 71 LEU A C 1
ATOM 572 O O . LEU A 1 71 ? 11.572 0.843 -21.256 1.00 95.75 71 LEU A O 1
ATOM 576 N N . ARG A 1 72 ? 9.489 0.587 -20.479 1.00 95.19 72 ARG A N 1
ATOM 577 C CA . ARG A 1 72 ? 9.050 -0.219 -21.625 1.00 95.19 72 ARG A CA 1
ATOM 578 C C . ARG A 1 72 ? 8.918 0.632 -22.879 1.00 95.19 72 ARG A C 1
ATOM 580 O O . ARG A 1 72 ? 9.403 0.187 -23.913 1.00 95.19 72 ARG A O 1
ATOM 587 N N . GLU A 1 73 ? 8.330 1.818 -22.785 1.00 95.06 73 GLU A N 1
ATOM 588 C CA . GLU A 1 73 ? 8.206 2.744 -23.917 1.00 95.06 73 GLU A CA 1
ATOM 589 C C . GLU A 1 73 ? 9.577 3.177 -24.443 1.00 95.06 73 GLU A C 1
ATOM 591 O O . GLU A 1 73 ? 9.842 3.043 -25.635 1.00 95.06 73 GLU A O 1
ATOM 596 N N . ILE A 1 74 ? 10.497 3.565 -23.552 1.00 95.19 74 ILE A N 1
ATOM 597 C CA . ILE A 1 74 ? 11.876 3.923 -23.925 1.00 95.19 74 ILE A CA 1
ATOM 598 C C . ILE A 1 74 ? 12.558 2.774 -24.678 1.00 95.19 74 ILE A C 1
ATOM 600 O O . ILE A 1 74 ? 13.153 2.992 -25.731 1.00 95.19 74 ILE A O 1
ATOM 604 N N . ARG A 1 75 ? 12.434 1.535 -24.181 1.00 93.75 75 ARG A N 1
ATOM 605 C CA . ARG A 1 75 ? 12.987 0.358 -24.870 1.00 93.75 75 ARG A CA 1
ATOM 606 C C . ARG A 1 75 ? 12.364 0.136 -26.247 1.00 93.75 75 ARG A C 1
ATOM 608 O O . ARG A 1 75 ? 13.077 -0.260 -27.161 1.00 93.75 75 ARG A O 1
ATOM 615 N N . GLN A 1 76 ? 11.062 0.373 -26.409 1.00 94.06 76 GLN A N 1
ATOM 616 C CA . GLN A 1 76 ? 10.416 0.271 -27.721 1.00 94.06 76 GLN A CA 1
ATOM 617 C C . GLN A 1 76 ? 10.965 1.316 -28.696 1.00 94.06 76 GLN A C 1
ATOM 619 O O . GLN A 1 76 ? 11.279 0.971 -29.834 1.00 94.06 76 GLN A O 1
ATOM 624 N N . PHE A 1 77 ? 11.157 2.559 -28.247 1.00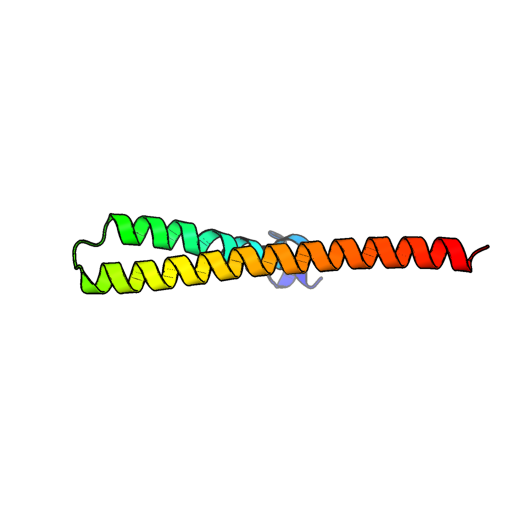 93.00 77 PHE A N 1
ATOM 625 C CA . PHE A 1 77 ? 11.773 3.594 -29.077 1.00 93.00 77 PHE A CA 1
ATOM 626 C C . PHE A 1 77 ? 13.209 3.241 -29.463 1.00 93.00 77 PHE A C 1
ATOM 628 O O . PHE A 1 77 ? 13.548 3.322 -30.641 1.00 93.00 77 PHE A O 1
ATOM 635 N N . GLN A 1 78 ? 14.027 2.777 -28.516 1.00 90.00 78 GLN A N 1
ATOM 636 C CA . GLN A 1 78 ? 15.399 2.356 -28.806 1.00 90.00 78 GLN A CA 1
ATOM 637 C C . GLN A 1 78 ? 15.437 1.260 -29.883 1.00 90.00 78 GLN A C 1
ATOM 639 O O . GLN A 1 78 ? 16.150 1.398 -30.873 1.00 90.00 78 GLN A O 1
ATOM 644 N N . LEU A 1 79 ? 14.604 0.223 -29.748 1.00 92.25 79 LEU A N 1
ATOM 645 C CA . LEU A 1 79 ? 14.512 -0.853 -30.740 1.00 92.25 79 LEU A CA 1
ATOM 646 C C . LEU A 1 79 ? 14.042 -0.357 -32.112 1.00 92.25 79 LEU A C 1
ATOM 648 O O . LEU A 1 79 ? 14.453 -0.906 -33.129 1.00 92.25 79 LEU A O 1
ATOM 652 N N . SER A 1 80 ? 13.179 0.659 -32.168 1.00 91.19 80 SER A N 1
ATOM 653 C CA . SER A 1 80 ? 12.742 1.235 -33.447 1.00 91.19 80 SER A CA 1
ATOM 654 C C . SER A 1 80 ? 13.845 2.020 -34.164 1.00 91.19 80 SER A C 1
ATOM 656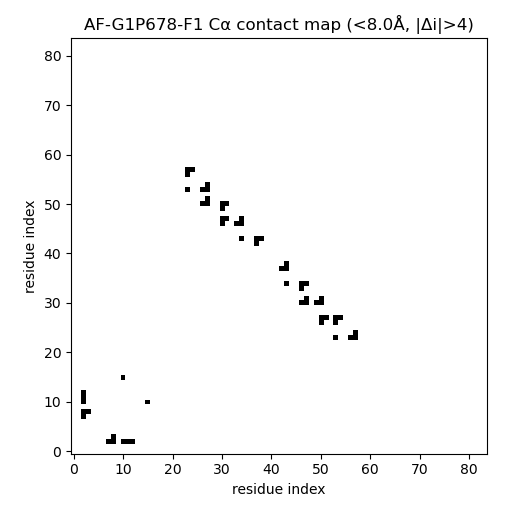 O O . SER A 1 80 ? 13.827 2.091 -35.388 1.00 91.19 80 SER A O 1
ATOM 658 N N . ILE A 1 81 ? 14.808 2.571 -33.417 1.00 88.62 81 ILE A N 1
ATOM 659 C CA . ILE A 1 81 ? 15.959 3.305 -33.957 1.00 88.62 81 ILE A CA 1
ATOM 660 C C . ILE A 1 81 ? 17.064 2.337 -34.396 1.00 88.62 81 ILE A C 1
ATOM 662 O O . ILE A 1 81 ? 17.672 2.554 -35.433 1.00 88.62 81 ILE A O 1
ATOM 666 N N . GLU A 1 82 ? 17.320 1.266 -33.638 1.00 79.62 82 GLU A N 1
ATOM 667 C CA . GLU A 1 82 ? 18.350 0.263 -33.970 1.00 79.62 82 GLU A CA 1
ATOM 668 C C . GLU A 1 82 ? 17.963 -0.654 -35.146 1.00 79.62 82 GLU A C 1
ATOM 670 O O . GLU A 1 82 ? 18.831 -1.281 -35.745 1.00 79.62 82 GLU A O 1
ATOM 675 N N . ASN A 1 83 ? 16.669 -0.751 -35.474 1.00 60.97 83 ASN A N 1
ATOM 676 C CA . ASN A 1 83 ? 16.168 -1.495 -36.638 1.00 60.97 83 ASN A CA 1
ATOM 677 C C . ASN A 1 83 ? 16.067 -0.637 -37.923 1.00 60.97 83 ASN A C 1
ATOM 679 O O . ASN A 1 83 ? 15.410 -1.057 -38.880 1.00 60.97 83 ASN A O 1
ATOM 683 N N . LEU A 1 84 ? 16.693 0.545 -37.940 1.00 51.34 84 LEU A N 1
ATOM 684 C CA . LEU A 1 84 ? 16.916 1.416 -39.104 1.00 51.34 84 LEU A CA 1
ATOM 685 C C . LEU A 1 84 ? 18.398 1.392 -39.498 1.00 51.34 84 LEU A C 1
ATOM 687 O O . LEU A 1 84 ? 18.662 1.405 -40.721 1.00 51.34 84 LEU A O 1
#

Organism: Myotis lucifugus (NCBI:txid59463)

Solvent-accessible surface area (backbone atoms only — not comparable to full-atom values): 4723 Å² total; per-residue (Å²): 114,68,52,50,76,76,50,76,55,77,52,52,74,69,56,60,67,44,46,65,61,59,50,57,70,41,48,34,58,55,34,53,55,48,42,72,72,46,79,54,69,66,62,28,49,54,38,47,55,54,27,51,55,36,47,52,51,48,50,50,54,52,49,56,51,51,51,53,52,52,54,49,52,52,50,52,53,51,54,60,59,74,75,108

Secondary structure (DSSP, 8-state):
-HHHHHHTTSS-HHHHHHHHHHHHHHHHHHHHHHHHH---HHHHHHHHHHHHHHHHHHHHHHHHHHHHHHHHHHHHHHHHHHT-

Foldseek 3Di:
DVCCVPPVVPDDPVRVVCVVVVVLVCVLVVLVVVLVPDPDPVVNVVSVVVNVVSVVVNVVVVVVVVVVVVVVVVVVVVVVVVVD

Nearest PDB structures (foldseek):
  6sv1-assembly3_d  TM=7.307E-01  e=3.218E-01  Rhodospirillum rubrum
  7s5c-assembly1_E  TM=7.826E-01  e=2.042E+00  Myxococcus xanthus
  3k6c-assembly1_J  TM=6.634E-01  e=1.450E+00  Nitrosomonas europaea
  7s5c-assembly1_D  TM=7.850E-01  e=3.079E+00  Myxococcus xanthus
  4afl-assembly2_F  TM=4.361E-01  e=4.049E+00  Homo sapiens

InterPro domains:
  IPR000219 Dbl homology domain [PF00621] (1-62)
  IPR000219 Dbl homology domain [PS50010] (1-64)
  IPR001331 Guanine-nucleotide dissociation stimulator, CDC24, conserved site [PS00741] (13-38)
  IPR035899 Dbl homology (DH) domain superfamily [G3DSA:1.20.900.10] (1-83)
  IPR035899 Dbl homology (DH) domain superfamily [SSF48065] (1-83)

pLDDT: mean 83.56, std 12.64, range [51.34, 97.12]

Radius of gyration: 20.17 Å; Cα contacts (8 Å, |Δi|>4): 30; chains: 1; bounding box: 33×38×62 Å